Protein AF-A0A960U9S7-F1 (afdb_monomer_lite)

Sequence (67 aa):
MEKTIFNISIIRDTTTVLDTLKRVYNPRIRRTKTGYRLRVQPDKTSPFMSLLSRLESDGFIRIGGKV

Secondary structure (DSSP, 8-state):
---EEEEEEE-S-HHHHHHHHHHHH--EEEEETTEEEEEE-GGGHHHHHHHHHHHHHTTSEEEPP--

Structure (mmCIF, N/CA/C/O backbone):
data_AF-A0A960U9S7-F1
#
_entry.id   AF-A0A960U9S7-F1
#
loop_
_atom_site.group_PDB
_atom_site.id
_atom_site.type_symbol
_atom_site.label_atom_id
_atom_site.label_alt_id
_atom_site.label_comp_id
_atom_site.label_asym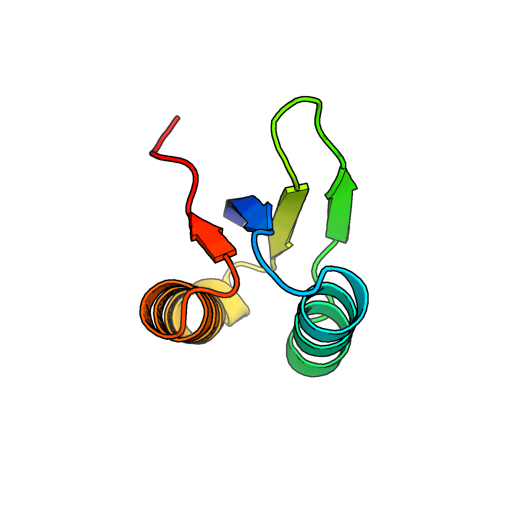_id
_atom_site.label_entity_id
_atom_site.label_seq_id
_atom_site.pdbx_PDB_ins_code
_atom_site.Cartn_x
_atom_site.Cartn_y
_atom_site.Cartn_z
_atom_site.occupancy
_atom_site.B_iso_or_equiv
_atom_site.auth_seq_id
_atom_site.auth_comp_id
_atom_site.auth_asym_id
_atom_site.auth_atom_id
_atom_site.pdbx_PDB_model_num
ATOM 1 N N . MET A 1 1 ? 22.119 -2.868 -7.124 1.00 54.91 1 MET A N 1
ATOM 2 C CA . MET A 1 1 ? 20.792 -2.396 -7.580 1.00 54.91 1 MET A CA 1
ATOM 3 C C . MET A 1 1 ? 20.097 -1.666 -6.441 1.00 54.91 1 MET A C 1
ATOM 5 O O . MET A 1 1 ? 19.737 -2.293 -5.445 1.00 54.91 1 MET A O 1
ATOM 9 N N . GLU A 1 2 ? 19.974 -0.346 -6.557 1.00 58.47 2 GLU A N 1
ATOM 10 C CA . GLU A 1 2 ? 19.220 0.484 -5.613 1.00 58.47 2 GLU A CA 1
ATOM 11 C C . GLU A 1 2 ? 17.726 0.139 -5.664 1.00 58.47 2 GLU A C 1
ATOM 13 O O . GLU A 1 2 ? 17.190 -0.205 -6.712 1.00 58.47 2 GLU A O 1
ATOM 18 N N . LYS A 1 3 ? 17.054 0.160 -4.511 1.00 71.62 3 LYS A N 1
ATOM 19 C CA . LYS A 1 3 ? 15.639 -0.220 -4.374 1.00 71.62 3 LYS A CA 1
ATOM 20 C C . LYS A 1 3 ? 14.837 1.019 -4.006 1.00 71.62 3 LYS A C 1
ATOM 22 O O . LYS A 1 3 ? 15.216 1.696 -3.053 1.00 71.62 3 LYS A O 1
ATOM 27 N N . THR A 1 4 ? 13.716 1.261 -4.680 1.00 82.94 4 THR A N 1
ATOM 28 C CA . THR A 1 4 ? 12.851 2.412 -4.397 1.00 82.94 4 THR A CA 1
ATOM 29 C C . THR A 1 4 ? 11.980 2.146 -3.169 1.00 82.94 4 THR A C 1
ATOM 31 O O . THR A 1 4 ? 11.499 1.028 -2.952 1.00 82.94 4 THR A O 1
ATOM 34 N N . ILE A 1 5 ? 11.812 3.170 -2.331 1.00 86.88 5 ILE A N 1
ATOM 35 C CA . ILE A 1 5 ? 11.051 3.105 -1.082 1.00 86.88 5 ILE A CA 1
ATOM 36 C C . ILE A 1 5 ? 9.859 4.056 -1.179 1.00 86.88 5 ILE A C 1
ATOM 38 O O . ILE A 1 5 ? 10.025 5.224 -1.508 1.00 86.88 5 ILE A O 1
ATOM 42 N N . PHE A 1 6 ? 8.679 3.560 -0.818 1.00 87.25 6 PHE A N 1
ATOM 43 C CA . PHE A 1 6 ? 7.448 4.334 -0.696 1.00 87.25 6 PHE A CA 1
ATOM 44 C C . PHE A 1 6 ? 6.942 4.262 0.739 1.00 87.25 6 PHE A C 1
ATOM 46 O O . PHE A 1 6 ? 7.019 3.207 1.371 1.00 87.25 6 PHE A O 1
ATOM 53 N N . ASN A 1 7 ? 6.406 5.361 1.259 1.00 89.56 7 ASN A N 1
ATOM 54 C CA . ASN A 1 7 ? 5.682 5.357 2.525 1.00 89.56 7 ASN A CA 1
ATOM 55 C C . ASN A 1 7 ? 4.211 5.634 2.217 1.00 89.56 7 ASN A C 1
ATOM 57 O O . ASN A 1 7 ? 3.907 6.576 1.494 1.00 89.56 7 ASN A O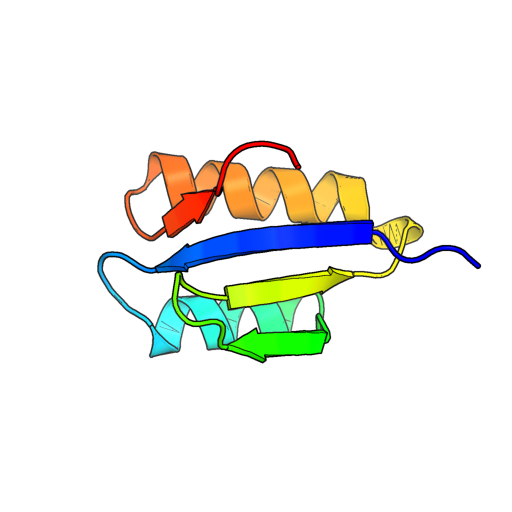 1
ATOM 61 N N . ILE A 1 8 ? 3.310 4.810 2.739 1.00 89.75 8 ILE A N 1
ATOM 62 C CA . ILE A 1 8 ? 1.866 4.974 2.575 1.00 89.75 8 ILE A CA 1
ATOM 63 C C . ILE A 1 8 ? 1.163 4.804 3.919 1.00 89.75 8 ILE A C 1
ATOM 65 O O . ILE A 1 8 ? 1.634 4.071 4.787 1.00 89.75 8 ILE A O 1
ATOM 69 N N . SER A 1 9 ? 0.004 5.418 4.076 1.00 90.69 9 SER A N 1
ATOM 70 C CA . SER A 1 9 ? -0.928 5.163 5.172 1.00 90.69 9 SER A CA 1
ATOM 71 C C . SER A 1 9 ? -2.190 4.549 4.576 1.00 90.69 9 SER A C 1
ATOM 73 O O . SER A 1 9 ? -2.690 5.052 3.578 1.00 90.69 9 SER A O 1
ATOM 75 N N . ILE A 1 10 ? -2.697 3.453 5.142 1.00 88.94 10 ILE A N 1
ATOM 76 C CA . ILE A 1 10 ? -3.933 2.819 4.654 1.00 88.94 10 ILE A CA 1
ATOM 77 C C . ILE A 1 10 ? -5.114 3.374 5.451 1.00 88.94 10 ILE A C 1
ATOM 79 O O . ILE A 1 10 ? -5.034 3.445 6.675 1.00 88.94 10 ILE A O 1
ATOM 83 N N . ILE A 1 11 ? -6.174 3.786 4.753 1.00 87.12 11 ILE A N 1
ATOM 84 C CA . ILE A 1 11 ? -7.298 4.550 5.309 1.00 87.12 11 ILE A CA 1
ATOM 85 C C . ILE A 1 11 ? -8.527 3.665 5.531 1.00 87.12 11 ILE A C 1
ATOM 87 O O . ILE A 1 11 ? -9.122 3.727 6.602 1.00 87.12 11 ILE A O 1
ATOM 91 N N . ARG A 1 12 ? -8.935 2.870 4.530 1.00 76.50 12 ARG A N 1
ATOM 92 C CA . ARG A 1 12 ? -10.263 2.222 4.537 1.00 76.50 12 ARG A CA 1
ATOM 93 C C . ARG A 1 12 ? -10.256 0.696 4.549 1.00 76.50 12 ARG A C 1
ATOM 95 O O . ARG A 1 12 ? -11.151 0.127 5.155 1.00 76.50 12 ARG A O 1
ATOM 102 N N . ASP A 1 13 ? -9.253 0.032 3.972 1.00 82.50 13 ASP A N 1
ATOM 103 C CA . ASP A 1 13 ? -9.186 -1.436 4.010 1.00 82.50 13 ASP A CA 1
ATOM 104 C C . ASP A 1 13 ? -7.744 -1.959 3.936 1.00 82.50 13 ASP A C 1
ATOM 106 O O . ASP A 1 13 ? -7.096 -1.958 2.889 1.00 82.50 13 ASP A O 1
ATOM 110 N N . THR A 1 14 ? -7.208 -2.377 5.084 1.00 83.88 14 THR A N 1
ATOM 111 C CA . THR A 1 14 ? -5.798 -2.789 5.193 1.00 83.88 14 THR A CA 1
ATOM 112 C C . THR A 1 14 ? -5.523 -4.107 4.479 1.00 83.88 14 THR A C 1
ATOM 114 O O . THR A 1 14 ? -4.499 -4.235 3.809 1.00 83.88 14 THR A O 1
ATOM 117 N N . THR A 1 15 ? -6.419 -5.085 4.602 1.00 87.12 15 THR A N 1
ATOM 118 C CA . THR A 1 15 ? -6.207 -6.425 4.049 1.00 87.12 15 THR A CA 1
ATOM 119 C C . THR A 1 15 ? -6.205 -6.395 2.526 1.00 87.12 15 THR A C 1
ATOM 121 O O . THR A 1 15 ? -5.247 -6.870 1.919 1.00 87.12 15 THR A O 1
ATOM 124 N N . THR A 1 16 ? -7.205 -5.760 1.912 1.00 86.81 16 THR A N 1
ATOM 125 C CA . THR A 1 16 ? -7.344 -5.688 0.450 1.00 86.81 16 THR A CA 1
ATOM 126 C C . THR A 1 16 ? -6.184 -4.932 -0.187 1.00 86.81 16 THR A C 1
ATOM 128 O O . THR A 1 16 ? -5.618 -5.384 -1.185 1.00 86.81 16 THR A O 1
ATOM 131 N N . VAL A 1 17 ? -5.767 -3.809 0.408 1.00 87.25 17 VAL A N 1
ATOM 132 C CA . VAL A 1 17 ? -4.632 -3.022 -0.095 1.00 87.25 17 VAL A CA 1
ATOM 133 C C . VAL A 1 17 ? -3.335 -3.822 -0.011 1.00 87.25 17 VAL A C 1
ATOM 135 O O . VAL A 1 17 ? -2.594 -3.898 -0.989 1.00 87.25 17 VAL A O 1
ATOM 138 N N . LEU A 1 18 ? -3.041 -4.440 1.137 1.00 87.75 18 LEU A N 1
ATOM 139 C CA . LEU A 1 18 ? -1.804 -5.203 1.302 1.00 87.75 18 LEU A CA 1
ATOM 140 C C . LEU A 1 18 ? -1.770 -6.450 0.414 1.00 87.75 18 LEU A C 1
ATOM 142 O O . LEU A 1 18 ? -0.703 -6.766 -0.117 1.00 87.75 18 LEU A O 1
ATOM 146 N N . ASP A 1 19 ? -2.901 -7.133 0.235 1.00 90.06 19 ASP A N 1
ATOM 147 C CA . ASP A 1 19 ? -3.007 -8.290 -0.656 1.00 90.06 19 ASP A CA 1
ATOM 148 C C . ASP A 1 19 ? -2.790 -7.889 -2.120 1.00 90.06 19 ASP A C 1
ATOM 150 O O . ASP A 1 19 ? -1.921 -8.443 -2.793 1.00 90.06 19 ASP A O 1
ATOM 154 N N . THR A 1 20 ? -3.459 -6.823 -2.573 1.00 87.75 20 THR A N 1
ATOM 155 C CA . THR A 1 20 ? -3.293 -6.264 -3.925 1.00 87.75 20 THR A CA 1
ATOM 156 C C . THR A 1 20 ? -1.839 -5.876 -4.191 1.00 87.75 20 THR A C 1
ATOM 158 O O . THR A 1 20 ? -1.256 -6.266 -5.205 1.00 87.75 20 THR A O 1
ATOM 161 N N . LEU A 1 21 ? -1.203 -5.158 -3.260 1.00 87.94 21 LEU A N 1
ATOM 162 C CA . LEU A 1 21 ? 0.196 -4.750 -3.399 1.00 87.94 21 LEU A CA 1
ATOM 163 C C . LEU A 1 21 ? 1.132 -5.964 -3.501 1.00 87.94 21 LEU A C 1
ATOM 165 O O . LEU A 1 21 ? 2.013 -5.987 -4.365 1.00 87.94 21 LEU A O 1
ATOM 169 N N . LYS A 1 22 ? 0.935 -6.980 -2.649 1.00 88.06 22 LYS A N 1
ATOM 170 C CA . LYS A 1 22 ? 1.718 -8.226 -2.667 1.00 88.06 22 LYS A CA 1
ATOM 171 C C . LYS A 1 22 ? 1.516 -9.018 -3.953 1.00 88.06 22 LYS A C 1
ATOM 173 O O . LYS A 1 22 ? 2.501 -9.462 -4.535 1.00 88.06 22 LYS A O 1
ATOM 178 N N . ARG A 1 23 ? 0.274 -9.154 -4.416 1.00 86.88 23 ARG A N 1
ATOM 179 C CA . ARG A 1 23 ? -0.076 -9.947 -5.597 1.00 86.88 23 ARG A CA 1
ATOM 180 C C . ARG A 1 23 ? 0.495 -9.363 -6.883 1.00 86.88 23 ARG A C 1
ATOM 182 O O . ARG A 1 23 ? 0.976 -10.114 -7.723 1.00 86.88 23 ARG A O 1
ATOM 189 N N . VAL A 1 24 ? 0.456 -8.040 -7.035 1.00 82.62 24 VAL A N 1
ATOM 190 C CA . VAL A 1 24 ? 0.856 -7.400 -8.297 1.00 82.62 24 VAL A CA 1
ATOM 191 C C . VAL A 1 24 ? 2.371 -7.191 -8.371 1.00 82.62 24 VAL A C 1
ATOM 193 O O . VAL A 1 24 ? 2.978 -7.432 -9.413 1.00 82.62 24 VAL A O 1
ATOM 196 N N . TYR A 1 25 ? 3.012 -6.778 -7.272 1.00 83.75 25 TYR A N 1
ATOM 197 C CA . TYR A 1 25 ? 4.418 -6.350 -7.316 1.00 83.75 25 TYR A CA 1
ATOM 198 C C . TYR A 1 25 ? 5.326 -6.995 -6.268 1.00 83.75 25 TYR A C 1
ATOM 200 O O . TYR A 1 25 ? 6.538 -6.774 -6.308 1.00 83.75 25 TYR A O 1
ATOM 208 N N . ASN A 1 26 ? 4.766 -7.790 -5.352 1.00 85.88 26 ASN A N 1
ATOM 209 C CA . ASN A 1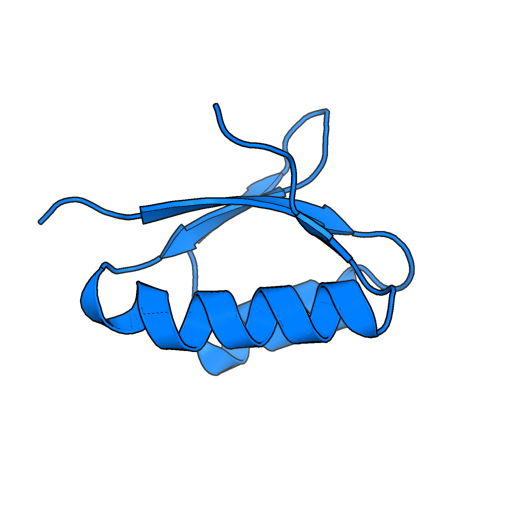 26 ? 5.465 -8.428 -4.237 1.00 85.88 26 ASN A CA 1
ATOM 210 C C . ASN A 1 26 ? 6.475 -7.500 -3.515 1.00 85.88 26 ASN A C 1
ATOM 212 O O . ASN A 1 26 ? 7.648 -7.861 -3.352 1.00 85.88 26 ASN A O 1
ATOM 216 N N . PRO A 1 27 ? 6.077 -6.271 -3.117 1.00 87.88 27 PRO A N 1
ATOM 217 C CA . PRO A 1 27 ? 6.959 -5.375 -2.393 1.00 87.88 27 PRO A CA 1
ATOM 218 C C . PRO A 1 27 ? 7.302 -5.958 -1.027 1.00 87.88 27 PRO A C 1
ATOM 220 O O . PRO A 1 27 ? 6.485 -6.603 -0.368 1.00 87.88 27 PRO A O 1
ATOM 223 N N . ARG A 1 28 ? 8.491 -5.630 -0.523 1.00 88.44 28 ARG A N 1
ATOM 224 C CA . ARG A 1 28 ? 8.791 -5.876 0.889 1.00 88.44 28 ARG A CA 1
ATOM 225 C C . ARG A 1 28 ? 8.088 -4.809 1.723 1.00 88.44 28 ARG A C 1
ATOM 227 O O . ARG A 1 28 ? 8.445 -3.634 1.647 1.00 88.44 28 ARG A O 1
ATOM 234 N N . ILE A 1 29 ? 7.099 -5.227 2.509 1.00 89.69 29 ILE A N 1
ATOM 235 C CA . ILE A 1 29 ? 6.253 -4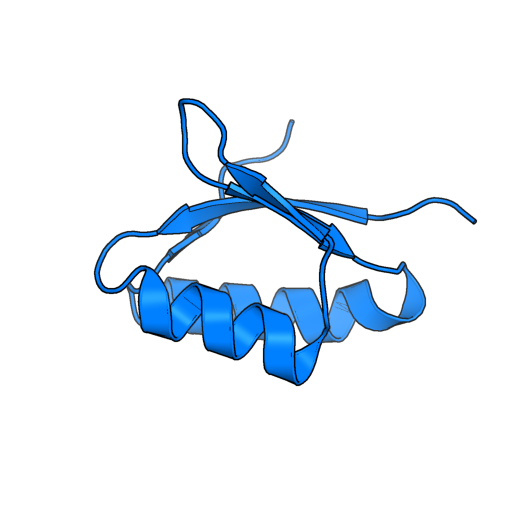.348 3.324 1.00 89.69 29 ILE A CA 1
ATOM 236 C C . ILE A 1 29 ? 6.738 -4.358 4.773 1.00 89.69 29 ILE A C 1
ATOM 238 O O . ILE A 1 29 ? 6.934 -5.420 5.362 1.00 89.69 29 ILE A O 1
ATOM 242 N N . ARG A 1 30 ? 6.904 -3.177 5.369 1.00 89.25 30 ARG A N 1
ATOM 243 C CA . ARG A 1 30 ? 7.200 -3.002 6.795 1.00 89.25 30 ARG A CA 1
ATOM 244 C C . ARG A 1 30 ? 6.216 -2.007 7.398 1.00 89.25 30 ARG A C 1
ATOM 246 O O . ARG A 1 30 ? 6.164 -0.866 6.955 1.00 89.25 30 ARG A O 1
ATOM 253 N N . ARG A 1 31 ? 5.476 -2.409 8.431 1.00 88.19 31 ARG A N 1
ATOM 254 C CA . ARG A 1 31 ? 4.632 -1.485 9.201 1.00 88.19 31 ARG A CA 1
ATOM 255 C C . ARG A 1 31 ? 5.513 -0.496 9.974 1.00 88.19 31 ARG A C 1
ATOM 257 O O . ARG A 1 31 ? 6.514 -0.890 10.574 1.00 88.19 31 ARG A O 1
ATOM 264 N N . THR A 1 32 ? 5.161 0.780 9.937 1.00 86.00 32 THR A N 1
ATOM 265 C CA . THR A 1 32 ? 5.799 1.873 10.682 1.00 86.00 32 THR A CA 1
ATOM 266 C C . THR A 1 32 ? 4.782 2.490 11.644 1.00 86.00 32 THR A C 1
ATOM 268 O O . THR A 1 32 ? 3.588 2.208 11.554 1.00 86.00 32 THR A O 1
ATOM 271 N N . LYS A 1 33 ? 5.231 3.359 12.564 1.00 81.88 33 LYS A N 1
ATOM 272 C CA . LYS A 1 33 ? 4.318 4.107 13.453 1.00 81.88 33 LYS A CA 1
ATOM 273 C C . LYS A 1 33 ? 3.281 4.936 12.681 1.00 81.88 33 LYS A C 1
ATOM 275 O O . LYS A 1 33 ? 2.196 5.164 13.192 1.00 81.88 33 LYS A O 1
ATOM 280 N N . THR A 1 34 ? 3.617 5.366 11.466 1.00 77.44 34 THR A N 1
ATOM 281 C CA . THR A 1 34 ? 2.810 6.271 10.634 1.00 77.44 34 THR A CA 1
ATOM 282 C C . THR A 1 34 ? 2.084 5.574 9.476 1.00 77.44 34 THR A C 1
ATOM 284 O O . THR A 1 34 ? 1.346 6.223 8.738 1.00 77.44 34 THR A O 1
ATOM 287 N N . GLY A 1 35 ? 2.268 4.260 9.293 1.00 87.44 35 GLY A N 1
ATOM 288 C CA . GLY A 1 35 ? 1.661 3.513 8.191 1.00 87.44 35 GLY A CA 1
ATOM 289 C C . GLY A 1 35 ? 2.503 2.320 7.748 1.00 87.44 35 GLY A C 1
ATOM 290 O O . GLY A 1 35 ? 2.831 1.440 8.543 1.00 87.44 35 GLY A O 1
ATOM 291 N N . TYR A 1 36 ? 2.840 2.275 6.464 1.00 89.94 36 TYR A N 1
ATOM 292 C CA . TYR A 1 36 ? 3.551 1.184 5.814 1.00 89.94 36 TYR A CA 1
ATOM 293 C C . TYR A 1 36 ? 4.658 1.722 4.921 1.00 89.94 36 TYR A C 1
ATOM 295 O O . TYR A 1 36 ? 4.456 2.607 4.095 1.00 89.94 36 TYR A O 1
ATOM 303 N N . ARG A 1 37 ? 5.838 1.127 5.056 1.00 89.81 37 ARG A N 1
ATOM 304 C CA . ARG A 1 37 ? 6.966 1.324 4.159 1.00 89.81 37 ARG A CA 1
ATOM 305 C C . ARG A 1 37 ? 7.020 0.166 3.173 1.00 89.81 37 ARG A C 1
ATOM 307 O O . ARG A 1 37 ? 7.146 -0.989 3.580 1.00 89.81 37 ARG A O 1
ATOM 314 N N . LEU A 1 38 ? 6.938 0.483 1.891 1.00 89.00 38 LEU A N 1
ATOM 315 C CA . LEU A 1 38 ? 6.949 -0.458 0.779 1.00 89.00 38 LEU A CA 1
ATOM 316 C C . LEU A 1 38 ? 8.279 -0.324 0.052 1.00 89.00 38 LEU A C 1
ATOM 318 O O . LEU A 1 38 ? 8.680 0.777 -0.319 1.00 89.00 38 LEU A O 1
ATOM 322 N N . ARG A 1 39 ? 8.976 -1.438 -0.147 1.00 88.62 39 ARG A N 1
ATOM 323 C CA . ARG A 1 39 ? 10.220 -1.473 -0.916 1.00 88.62 39 ARG A CA 1
ATOM 324 C C . ARG A 1 39 ? 10.004 -2.275 -2.188 1.00 88.62 39 ARG A C 1
ATOM 326 O O . ARG A 1 39 ? 9.666 -3.457 -2.108 1.00 88.62 39 ARG A O 1
ATOM 333 N N . VAL A 1 40 ? 10.229 -1.632 -3.326 1.00 87.69 40 VAL A N 1
ATOM 334 C CA . VAL A 1 40 ? 9.972 -2.175 -4.665 1.00 87.69 40 VAL A CA 1
ATOM 335 C C . VAL A 1 40 ? 11.277 -2.205 -5.454 1.00 87.69 40 VAL A C 1
ATOM 337 O O . VAL A 1 40 ? 12.223 -1.469 -5.157 1.00 87.69 40 VAL A O 1
ATOM 340 N N . GLN A 1 41 ? 11.352 -3.114 -6.419 1.00 85.31 41 GLN A N 1
ATOM 341 C CA . GLN A 1 41 ? 12.465 -3.159 -7.357 1.00 85.31 41 GLN A CA 1
ATOM 342 C C . GLN A 1 41 ? 12.356 -2.001 -8.370 1.00 85.31 41 GLN A C 1
ATOM 344 O O . GLN A 1 41 ? 11.241 -1.638 -8.746 1.00 85.31 41 GLN A O 1
ATOM 349 N N . PRO A 1 42 ? 13.479 -1.395 -8.789 1.00 80.00 42 PRO A N 1
ATOM 350 C CA . PRO A 1 42 ? 13.476 -0.181 -9.610 1.00 80.00 42 PRO A CA 1
ATOM 351 C C . PRO A 1 42 ? 12.788 -0.355 -10.975 1.00 80.00 42 PRO A C 1
ATOM 353 O O . PRO A 1 42 ? 12.145 0.571 -11.458 1.00 80.00 42 PRO A O 1
ATOM 356 N N . ASP A 1 43 ? 12.847 -1.551 -11.560 1.00 82.25 43 ASP A N 1
ATOM 357 C CA . ASP A 1 43 ? 12.161 -1.944 -12.801 1.00 82.25 43 ASP A CA 1
ATOM 358 C C . ASP A 1 43 ? 10.628 -1.904 -12.685 1.00 82.25 43 ASP A C 1
ATOM 360 O O . ASP A 1 43 ? 9.923 -1.741 -13.679 1.00 82.25 43 ASP A O 1
ATOM 364 N N . LYS A 1 44 ? 10.101 -2.009 -11.461 1.00 81.06 44 LYS A N 1
ATOM 365 C CA . LYS A 1 44 ? 8.661 -1.997 -11.168 1.00 81.06 44 LYS A CA 1
ATOM 366 C C . LYS A 1 44 ? 8.186 -0.666 -10.590 1.00 81.06 44 LYS A C 1
ATOM 368 O O . LYS A 1 44 ? 7.000 -0.522 -10.318 1.00 81.06 44 LYS A O 1
ATOM 373 N N . THR A 1 45 ? 9.072 0.315 -10.422 1.00 82.25 45 THR A N 1
ATOM 374 C CA . THR A 1 45 ? 8.771 1.595 -9.763 1.00 82.25 45 THR A CA 1
ATOM 375 C C . THR A 1 45 ? 7.697 2.401 -10.491 1.00 82.25 45 THR A C 1
ATOM 377 O O . THR A 1 45 ? 6.733 2.810 -9.848 1.00 82.25 45 THR A O 1
ATOM 380 N N . SER A 1 46 ? 7.812 2.599 -11.810 1.00 82.81 46 SER A N 1
ATOM 381 C CA . SER A 1 46 ? 6.817 3.355 -12.593 1.00 82.81 46 SER A CA 1
ATOM 382 C C . SER A 1 46 ? 5.405 2.760 -12.517 1.00 82.81 46 SER A C 1
ATOM 384 O O . SER A 1 46 ? 4.484 3.473 -12.117 1.00 82.81 46 SER A O 1
ATOM 386 N N . PRO A 1 47 ? 5.194 1.464 -12.821 1.00 85.75 47 PRO A N 1
ATOM 387 C CA . PRO A 1 47 ? 3.852 0.889 -12.770 1.00 85.75 47 PRO A CA 1
ATOM 388 C C . PRO A 1 47 ? 3.338 0.718 -11.324 1.00 85.75 47 PRO A C 1
ATOM 390 O O . PRO A 1 47 ? 2.130 0.782 -11.085 1.00 85.75 47 PRO A O 1
ATOM 393 N N . PHE A 1 48 ? 4.232 0.593 -10.333 1.00 87.75 48 PHE A N 1
ATOM 394 C CA . PHE A 1 48 ? 3.864 0.623 -8.914 1.00 87.75 48 PHE A CA 1
ATOM 395 C C . PHE A 1 48 ? 3.360 1.998 -8.468 1.00 87.75 48 PHE A C 1
ATOM 397 O O . PHE A 1 48 ? 2.363 2.080 -7.756 1.00 87.75 48 PHE A O 1
ATOM 404 N N . MET A 1 49 ? 4.010 3.075 -8.916 1.00 87.19 49 MET A N 1
ATOM 405 C CA . MET A 1 49 ? 3.568 4.450 -8.672 1.00 87.19 49 MET A CA 1
ATOM 406 C C . MET A 1 49 ? 2.157 4.684 -9.216 1.00 87.19 49 MET A C 1
ATOM 408 O O . MET A 1 49 ? 1.303 5.173 -8.484 1.00 87.19 49 MET A O 1
ATOM 412 N N . SER A 1 50 ? 1.864 4.235 -10.441 1.00 90.25 50 SER A N 1
ATOM 413 C CA . SER A 1 50 ? 0.510 4.328 -11.004 1.00 90.25 50 SER A CA 1
ATOM 414 C C . SER A 1 50 ? -0.539 3.580 -10.173 1.00 90.25 50 SER A C 1
ATOM 416 O O . SER A 1 50 ? -1.653 4.076 -10.010 1.00 90.25 50 SER A O 1
ATOM 418 N N . LEU A 1 51 ? -0.201 2.406 -9.622 1.00 90.12 51 LEU A N 1
ATOM 419 C CA . LEU A 1 51 ? -1.097 1.674 -8.720 1.00 90.12 51 LEU A CA 1
ATOM 420 C C . LEU A 1 51 ? -1.340 2.451 -7.419 1.00 90.12 51 LEU A C 1
ATOM 422 O O . LEU A 1 51 ? -2.486 2.575 -6.996 1.00 90.12 51 LEU A O 1
ATOM 426 N N . LEU A 1 52 ? -0.285 2.985 -6.798 1.00 89.62 52 LEU A N 1
ATOM 427 C CA . LEU A 1 52 ? -0.420 3.772 -5.572 1.00 89.62 52 LEU A CA 1
ATOM 428 C C . LEU A 1 52 ? -1.275 5.025 -5.791 1.00 89.62 52 LEU A C 1
ATOM 430 O O . LEU A 1 52 ? -2.147 5.296 -4.973 1.00 89.62 52 LEU A O 1
ATOM 434 N N . SER A 1 53 ? -1.086 5.745 -6.901 1.00 90.06 53 SER A N 1
ATOM 435 C CA . SER A 1 53 ? -1.896 6.926 -7.225 1.00 90.06 53 SER A CA 1
ATOM 436 C C . SER A 1 53 ? -3.374 6.591 -7.431 1.00 90.06 53 SER A C 1
ATOM 438 O O . SER A 1 53 ? -4.231 7.360 -7.008 1.00 90.06 53 SER A O 1
ATOM 440 N N . ARG A 1 54 ? -3.697 5.435 -8.031 1.00 91.81 54 ARG A N 1
ATOM 441 C CA . ARG A 1 54 ? -5.092 4.971 -8.144 1.00 91.81 54 ARG A CA 1
ATOM 442 C C . ARG A 1 54 ? -5.698 4.684 -6.775 1.00 91.81 54 ARG A C 1
ATOM 444 O O . ARG A 1 54 ? -6.745 5.223 -6.451 1.00 91.81 54 ARG A O 1
ATOM 451 N N . LEU A 1 55 ? -4.994 3.915 -5.943 1.00 90.50 55 LEU A N 1
ATOM 452 C CA . LEU A 1 55 ? -5.440 3.603 -4.581 1.00 90.50 55 LEU A CA 1
ATOM 453 C C . LEU A 1 55 ? -5.600 4.861 -3.713 1.00 90.50 55 LEU A C 1
ATOM 455 O O . LEU A 1 55 ? -6.436 4.883 -2.812 1.00 90.50 55 LEU A O 1
ATOM 459 N N . GLU A 1 56 ? -4.789 5.891 -3.951 1.00 91.00 56 GLU A N 1
ATOM 460 C CA . GLU A 1 56 ? -4.920 7.185 -3.282 1.00 91.00 56 GLU A CA 1
ATOM 461 C C . GLU A 1 56 ? -6.141 7.961 -3.779 1.00 91.00 56 GLU A C 1
ATOM 463 O O . GLU A 1 56 ? -6.927 8.440 -2.963 1.00 91.00 56 GLU A O 1
ATOM 468 N N . SER A 1 57 ? -6.346 8.023 -5.098 1.00 91.50 57 SER A N 1
ATOM 469 C CA . SER A 1 57 ? -7.517 8.665 -5.710 1.00 91.50 57 SER A CA 1
ATOM 470 C C . SER A 1 57 ? -8.832 8.022 -5.266 1.00 91.50 57 SER A C 1
ATOM 472 O O . SER A 1 57 ? -9.811 8.720 -5.015 1.00 91.50 57 SER A O 1
ATOM 474 N N . ASP A 1 58 ? -8.844 6.699 -5.120 1.00 90.50 58 ASP A N 1
ATOM 475 C CA . ASP A 1 58 ? -9.997 5.930 -4.649 1.00 90.50 58 ASP A CA 1
ATOM 476 C C . ASP A 1 58 ? -10.187 6.025 -3.116 1.00 90.50 58 ASP A C 1
ATOM 478 O O . ASP A 1 58 ? -11.139 5.481 -2.5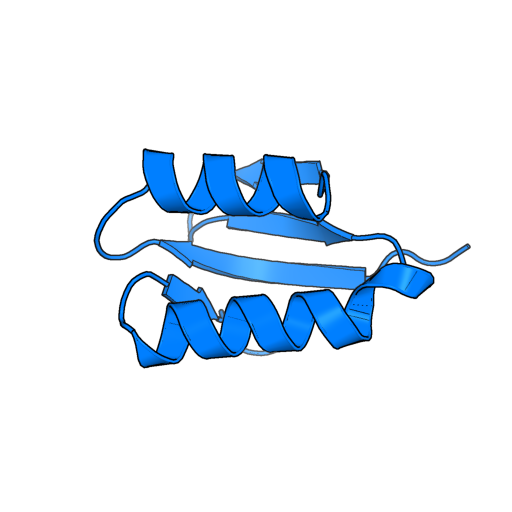52 1.00 90.50 58 ASP A O 1
ATOM 482 N N . GLY A 1 59 ? -9.280 6.711 -2.408 1.00 88.56 59 GLY A N 1
ATOM 483 C CA . GLY A 1 59 ? -9.360 6.940 -0.964 1.00 88.56 59 GLY A CA 1
ATOM 484 C C . GLY A 1 59 ? -9.001 5.728 -0.099 1.00 88.56 59 GLY A C 1
ATOM 485 O O . GLY A 1 59 ? -9.304 5.715 1.098 1.00 88.56 59 GLY A O 1
ATOM 486 N N . PHE A 1 60 ? -8.357 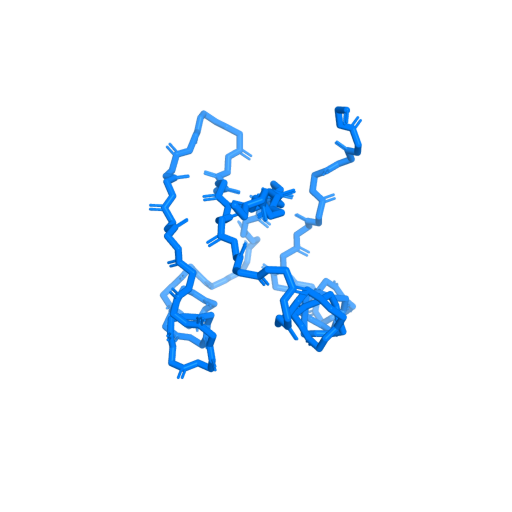4.703 -0.666 1.00 90.25 60 PHE A N 1
ATOM 487 C CA . PHE A 1 60 ? -7.881 3.541 0.090 1.00 90.25 60 PHE A CA 1
ATOM 488 C C . PHE A 1 60 ? -6.612 3.845 0.871 1.00 90.25 60 PHE A C 1
ATOM 490 O O . PHE A 1 60 ? -6.448 3.348 1.990 1.00 90.25 60 PHE A O 1
ATOM 497 N N . ILE A 1 61 ? -5.710 4.638 0.291 1.00 91.75 61 ILE A N 1
ATOM 498 C CA . ILE A 1 61 ? -4.424 4.983 0.893 1.00 91.75 61 ILE A CA 1
ATOM 499 C C . ILE A 1 61 ? -4.164 6.485 0.831 1.00 91.75 61 ILE A C 1
ATOM 501 O O . ILE A 1 61 ? -4.804 7.219 0.092 1.00 91.75 61 ILE A O 1
ATOM 505 N N . ARG A 1 62 ? -3.166 6.925 1.587 1.00 89.94 62 ARG A N 1
ATOM 506 C CA . ARG A 1 62 ? -2.507 8.216 1.426 1.00 89.94 62 ARG A CA 1
ATOM 507 C C . ARG A 1 62 ? -1.033 7.962 1.203 1.00 89.94 62 ARG A C 1
ATOM 509 O O . ARG A 1 62 ? -0.425 7.233 1.991 1.00 89.94 62 ARG A O 1
ATOM 516 N N . ILE A 1 63 ? -0.445 8.539 0.167 1.00 87.44 63 ILE A N 1
ATOM 517 C CA . ILE A 1 63 ? 0.998 8.445 -0.023 1.00 87.44 63 ILE A CA 1
ATOM 518 C C . ILE A 1 63 ? 1.640 9.448 0.942 1.00 87.44 63 ILE A C 1
ATOM 520 O O . ILE A 1 63 ? 1.366 10.646 0.919 1.00 87.44 63 ILE A O 1
ATOM 524 N N . GLY A 1 64 ? 2.452 8.938 1.867 1.00 76.88 64 GLY A N 1
ATOM 525 C CA . GLY A 1 64 ? 3.181 9.758 2.825 1.00 76.88 64 GLY A CA 1
ATOM 526 C C . GLY A 1 64 ? 4.219 10.589 2.083 1.00 76.88 64 GLY A C 1
ATOM 527 O O . GLY A 1 64 ? 5.070 10.025 1.393 1.00 76.88 64 GLY A O 1
ATOM 528 N N . GLY A 1 65 ? 4.119 11.915 2.218 1.00 55.66 65 GLY A N 1
ATOM 529 C CA . GLY A 1 65 ? 4.982 12.883 1.546 1.00 55.66 65 GLY A CA 1
ATOM 530 C C . GLY A 1 65 ? 6.474 12.562 1.671 1.00 55.66 65 GLY A C 1
ATOM 531 O O . GLY A 1 65 ? 6.921 12.000 2.673 1.00 55.66 65 GLY A O 1
ATOM 532 N N . LYS A 1 66 ? 7.202 12.921 0.605 1.00 37.16 66 LYS A N 1
ATOM 533 C CA . LYS A 1 66 ? 8.662 12.863 0.431 1.00 37.16 66 LYS A CA 1
ATOM 534 C C . LYS A 1 66 ? 9.406 13.070 1.760 1.00 37.16 66 LYS A C 1
ATOM 536 O O . LYS A 1 66 ? 9.317 14.143 2.351 1.00 37.16 66 LYS A O 1
ATOM 541 N N . VAL A 1 67 ? 10.152 12.053 2.184 1.00 36.72 67 VAL A N 1
ATOM 542 C CA . VAL A 1 67 ? 11.438 12.283 2.861 1.00 36.72 67 VAL A CA 1
ATOM 543 C C . VAL A 1 67 ? 12.493 12.480 1.792 1.00 36.72 67 VAL A C 1
ATOM 545 O O . VAL A 1 67 ? 12.405 11.756 0.771 1.00 36.72 67 VAL A O 1
#

Radius of gyration: 10.9 Å; chains: 1; bounding box: 31×23×26 Å

pLDDT: mean 83.85, std 11.08, range [36.72, 91.81]

Foldseek 3Di:
DDKDKWFKAFDDDDVVVVVVLCVPFNWDWDADPRHIITIGHPVCVVVSVVVVVVCVVVVGMDTDDDD